Protein AF-A0A183E6N9-F1 (afdb_monomer_lite)

Sequence (136 aa):
MPLSVYSYVVYGASMVDSVIDSVQLSWVRYFADMSIACHCILTIIIIINPINLQLEETFNVPQKFCWQRVVIRTIVMSAALFVALSLPDFSALMNLFGSTSVPCTCVILPCLYELYIRAAIYDEKTRTWILPTFLE

Secondary structure (DSSP, 8-state):
--HHHHHHHHHGGG--SSTTTT---HHHHHHHHHHHHHHHHHHHHHHHHHHHHHHHHHTT--SS--HHHHHHHHHHHHHHHHHHHH-S-HHHHHHHHHHTHHHIIIIIHHHHHHHHHHT-EEETTTTEEEPPPTT-

Organism: NCBI:txid637853

pLDDT: mean 83.68, std 10.04, range [44.12, 95.56]

Radius of gyration: 23.23 Å; chains: 1; bounding box: 55×50×55 Å

Structure (mmCIF, N/CA/C/O backbone):
data_AF-A0A183E6N9-F1
#
_entry.id   AF-A0A183E6N9-F1
#
loop_
_atom_site.group_PDB
_atom_site.id
_atom_site.type_symbol
_atom_site.label_atom_id
_atom_site.label_alt_id
_atom_site.label_comp_id
_atom_site.label_asym_id
_atom_site.label_entity_id
_atom_site.label_seq_id
_atom_site.pdbx_PDB_ins_code
_atom_site.Cartn_x
_atom_site.Cartn_y
_atom_site.Cartn_z
_atom_site.occupancy
_atom_site.B_iso_or_equiv
_atom_site.auth_seq_id
_atom_site.auth_comp_id
_atom_site.auth_asym_id
_atom_site.auth_atom_id
_atom_site.pdbx_PDB_model_num
ATOM 1 N N . MET A 1 1 ? 13.528 17.792 -11.985 1.00 63.75 1 MET A N 1
ATOM 2 C CA . MET A 1 1 ? 12.390 17.407 -12.850 1.00 63.75 1 MET A CA 1
ATOM 3 C C . MET A 1 1 ? 11.786 16.119 -12.316 1.00 63.75 1 MET A C 1
ATOM 5 O O . MET A 1 1 ? 12.555 15.323 -11.786 1.00 63.75 1 MET A O 1
ATOM 9 N N . PRO A 1 2 ? 10.460 15.916 -12.396 1.00 85.69 2 PRO A N 1
ATOM 10 C CA . PRO A 1 2 ? 9.837 14.656 -11.998 1.00 85.69 2 PRO A CA 1
ATOM 11 C C . PRO A 1 2 ? 10.452 13.483 -12.765 1.00 85.69 2 PRO A C 1
ATOM 13 O O . PRO A 1 2 ? 10.783 13.617 -13.945 1.00 85.69 2 PRO A O 1
ATOM 16 N N . LEU A 1 3 ? 10.592 12.338 -12.100 1.00 83.19 3 LEU A N 1
ATOM 17 C CA . LEU A 1 3 ? 11.197 11.129 -12.669 1.00 83.19 3 LEU A CA 1
ATOM 18 C C . LEU A 1 3 ? 10.465 10.664 -13.943 1.00 83.19 3 LEU A C 1
ATOM 20 O O . LEU A 1 3 ? 11.104 10.225 -14.896 1.00 83.19 3 LEU A O 1
ATOM 24 N N . SER A 1 4 ? 9.144 10.855 -13.997 1.00 83.12 4 SER A N 1
ATOM 25 C CA . SER A 1 4 ? 8.297 10.604 -15.172 1.00 83.12 4 SER A CA 1
ATOM 26 C C . SER A 1 4 ? 8.641 11.492 -16.372 1.00 83.12 4 SER A C 1
ATOM 28 O O . SER A 1 4 ? 8.702 11.019 -17.500 1.00 83.12 4 SER A O 1
ATOM 30 N N . VAL A 1 5 ? 8.934 12.775 -16.143 1.00 86.38 5 VAL A N 1
ATOM 31 C CA . VAL A 1 5 ? 9.324 13.707 -17.213 1.00 86.38 5 VAL A CA 1
ATOM 32 C C . VAL A 1 5 ? 10.705 13.345 -17.753 1.00 86.38 5 VAL A C 1
ATOM 34 O O . VAL A 1 5 ? 10.907 13.304 -18.962 1.00 86.38 5 VAL A O 1
ATOM 37 N N . TYR A 1 6 ?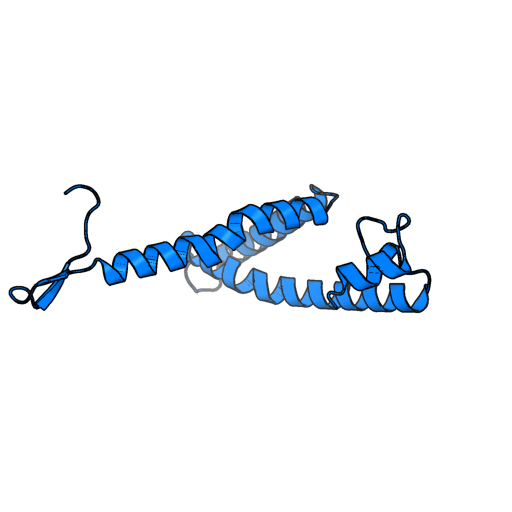 11.654 13.047 -16.864 1.00 87.19 6 TYR A N 1
ATOM 38 C CA . TYR A 1 6 ? 13.010 12.673 -17.267 1.00 87.19 6 TYR A CA 1
ATOM 39 C C . TYR A 1 6 ? 13.041 11.347 -18.044 1.00 87.19 6 TYR A C 1
ATOM 41 O O . TYR A 1 6 ? 13.669 11.265 -19.095 1.00 87.19 6 TYR A O 1
ATOM 49 N N . SER A 1 7 ? 12.321 10.328 -17.565 1.00 82.25 7 SER A N 1
ATOM 50 C CA . SER A 1 7 ? 12.217 9.031 -18.249 1.00 82.25 7 SER A CA 1
ATOM 51 C C . SER A 1 7 ? 11.556 9.149 -19.623 1.00 82.25 7 SER A C 1
ATOM 53 O O . SER A 1 7 ? 12.080 8.582 -20.578 1.00 82.25 7 SER A O 1
ATOM 55 N N . TYR A 1 8 ? 10.494 9.948 -19.768 1.00 84.19 8 TYR A N 1
ATOM 56 C CA . TYR A 1 8 ? 9.862 10.190 -21.068 1.00 84.19 8 TYR A CA 1
ATOM 57 C C . TYR A 1 8 ? 10.787 10.914 -22.058 1.00 84.19 8 TYR A C 1
ATOM 59 O O . TYR A 1 8 ? 10.818 10.570 -23.234 1.00 84.19 8 TYR A O 1
ATOM 67 N N . VAL A 1 9 ? 11.585 11.885 -21.602 1.00 88.56 9 VAL A N 1
ATOM 68 C CA . VAL A 1 9 ? 12.548 12.586 -22.474 1.00 88.56 9 VAL A CA 1
ATOM 69 C C . VAL A 1 9 ? 13.638 11.642 -22.992 1.00 88.56 9 VAL A C 1
ATOM 71 O O . VAL A 1 9 ? 14.070 11.782 -24.133 1.00 88.56 9 VAL A O 1
ATOM 74 N N . VAL A 1 10 ? 14.081 10.685 -22.173 1.00 85.38 10 VAL A N 1
ATOM 75 C CA . VAL A 1 10 ? 15.160 9.750 -22.534 1.00 85.38 10 VAL A CA 1
ATOM 76 C C . VAL A 1 10 ? 14.653 8.569 -23.368 1.00 85.38 10 VAL A C 1
ATOM 78 O O . VAL A 1 10 ? 15.296 8.203 -24.347 1.00 85.38 10 VAL A O 1
ATOM 81 N N . TYR A 1 11 ? 13.519 7.970 -22.994 1.00 81.00 11 TYR A N 1
ATOM 82 C CA . TYR A 1 11 ? 13.005 6.739 -23.613 1.00 81.00 11 TYR A CA 1
ATOM 83 C C . TYR A 1 11 ? 11.890 6.977 -24.645 1.00 81.00 11 TYR A C 1
ATOM 85 O O . TYR A 1 11 ? 11.624 6.104 -25.473 1.00 81.00 11 TYR A O 1
ATOM 93 N N . GLY A 1 12 ? 11.270 8.160 -24.653 1.00 82.12 12 GLY A N 1
ATOM 94 C CA . GLY A 1 12 ? 10.266 8.563 -25.637 1.00 82.12 12 GLY A CA 1
ATOM 95 C C . GLY A 1 12 ? 9.097 7.581 -25.754 1.00 82.12 12 GLY A C 1
ATOM 96 O O . GLY A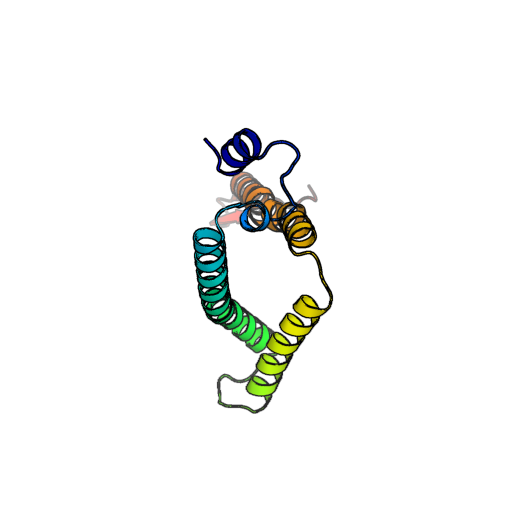 1 12 ? 8.565 7.096 -24.759 1.00 82.12 12 GLY A O 1
ATOM 97 N N . ALA A 1 13 ? 8.713 7.272 -26.995 1.00 74.62 13 ALA A N 1
ATOM 98 C CA . ALA A 1 13 ? 7.619 6.353 -27.319 1.00 74.62 13 ALA A CA 1
ATOM 99 C C . ALA A 1 13 ? 7.936 4.864 -27.062 1.00 74.62 13 ALA A C 1
ATOM 101 O O . ALA A 1 13 ? 7.059 4.023 -27.230 1.00 74.62 13 ALA A O 1
ATOM 102 N N . SER A 1 14 ? 9.167 4.529 -26.664 1.00 72.31 14 SER A N 1
ATOM 103 C CA . SER A 1 14 ? 9.587 3.151 -26.375 1.00 72.31 14 SER A CA 1
ATOM 104 C C . SER A 1 14 ? 9.389 2.755 -24.906 1.00 72.31 14 SER A C 1
ATOM 106 O O . SER A 1 14 ? 9.836 1.683 -24.502 1.00 72.31 14 SER A O 1
ATOM 108 N N . MET A 1 15 ? 8.773 3.618 -24.090 1.00 75.94 15 MET A N 1
ATOM 109 C CA . MET A 1 15 ? 8.522 3.343 -22.676 1.00 75.94 15 MET A CA 1
ATOM 110 C C . MET A 1 15 ? 7.359 2.354 -22.510 1.00 75.94 15 MET A C 1
ATOM 112 O O . MET A 1 15 ? 6.268 2.570 -23.033 1.00 75.94 15 MET A O 1
ATOM 116 N N . VAL A 1 16 ? 7.601 1.283 -21.760 1.00 73.50 16 VAL A N 1
ATOM 117 C CA . VAL A 1 16 ? 6.594 0.295 -21.342 1.00 73.50 16 VAL A CA 1
ATOM 118 C C . VAL A 1 16 ? 5.953 0.758 -20.023 1.00 73.50 16 VAL A C 1
ATOM 120 O O . VAL A 1 16 ? 6.522 1.601 -19.326 1.00 73.50 16 VAL A O 1
ATOM 123 N N . ASP A 1 17 ? 4.793 0.204 -19.655 1.00 70.62 17 ASP A N 1
ATOM 124 C CA . ASP A 1 17 ? 4.027 0.560 -18.444 1.00 70.62 17 ASP A CA 1
ATOM 125 C C . ASP A 1 17 ? 4.878 0.620 -17.162 1.00 70.62 17 ASP A C 1
ATOM 127 O O . ASP A 1 17 ? 4.655 1.466 -16.293 1.00 70.62 17 ASP A O 1
ATOM 131 N N . SER A 1 18 ? 5.903 -0.232 -17.075 1.00 74.56 18 SER A N 1
ATOM 132 C CA . SER A 1 18 ? 6.932 -0.180 -16.040 1.00 74.56 18 SER A CA 1
ATOM 133 C C . SER A 1 18 ? 8.197 0.520 -16.547 1.00 74.56 18 SER A C 1
ATOM 135 O O . SER A 1 18 ? 8.906 0.028 -17.429 1.00 74.56 18 SER A O 1
ATOM 137 N N . VAL A 1 19 ? 8.557 1.639 -15.906 1.00 77.00 19 VAL A N 1
ATOM 138 C CA . VAL A 1 19 ? 9.794 2.396 -16.202 1.00 77.00 19 VAL A CA 1
ATOM 139 C C . VAL A 1 19 ? 11.042 1.512 -16.080 1.00 77.00 19 VAL A C 1
ATOM 141 O O . VAL A 1 19 ? 11.989 1.674 -16.843 1.00 77.00 19 VAL A O 1
ATOM 144 N N . ILE A 1 20 ? 11.035 0.555 -15.150 1.00 78.81 20 ILE A N 1
ATOM 145 C CA . ILE A 1 20 ? 12.158 -0.357 -14.881 1.00 78.81 20 ILE A CA 1
ATOM 146 C C . ILE A 1 20 ? 12.403 -1.313 -16.053 1.00 78.81 20 ILE A C 1
ATOM 148 O O . ILE A 1 20 ? 13.552 -1.553 -16.418 1.00 78.81 20 ILE A O 1
ATOM 152 N N . ASP A 1 21 ? 11.337 -1.781 -16.705 1.00 77.88 21 ASP A N 1
ATOM 153 C CA . ASP A 1 21 ? 11.437 -2.657 -17.876 1.00 77.88 21 ASP A CA 1
ATOM 154 C C . ASP A 1 21 ? 11.955 -1.919 -19.112 1.00 77.88 21 ASP A C 1
ATOM 156 O O . ASP A 1 21 ? 12.530 -2.535 -20.008 1.00 77.88 21 ASP A O 1
ATOM 160 N N . SER A 1 22 ? 11.801 -0.594 -19.127 1.00 79.19 22 SER A N 1
ATOM 161 C CA . SER A 1 22 ? 12.309 0.278 -20.188 1.00 79.19 22 SER A CA 1
ATOM 162 C C . SER A 1 22 ? 13.815 0.554 -20.054 1.00 79.19 22 SER A C 1
ATOM 164 O O . SER A 1 22 ? 14.438 1.028 -21.003 1.00 79.19 22 SER A O 1
ATOM 166 N N . VAL A 1 23 ? 14.431 0.254 -18.900 1.00 81.56 23 VAL A N 1
ATOM 1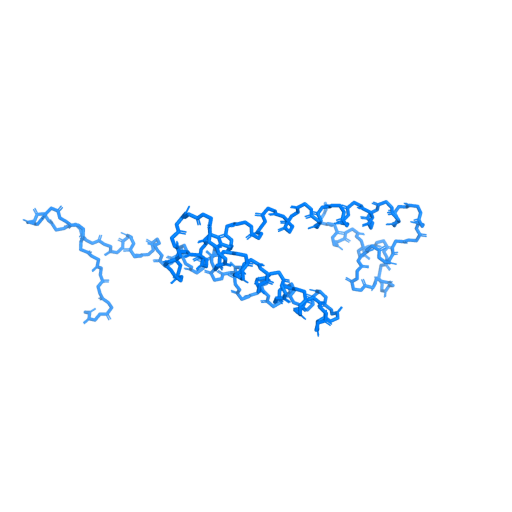67 C CA . VAL A 1 23 ? 15.863 0.490 -18.666 1.00 81.56 23 VAL A CA 1
ATOM 168 C C . VAL A 1 23 ? 16.711 -0.510 -19.450 1.00 81.56 23 VAL A C 1
ATOM 170 O O . VAL A 1 23 ? 16.667 -1.716 -19.223 1.00 81.56 23 VAL A O 1
ATOM 173 N N . GLN A 1 24 ? 17.558 0.012 -20.339 1.00 78.31 24 GLN A N 1
ATOM 174 C CA . GLN A 1 24 ? 18.407 -0.795 -21.226 1.00 78.31 24 GLN A CA 1
ATOM 175 C C . GLN A 1 24 ? 19.583 -1.483 -20.506 1.00 78.31 24 GLN A C 1
ATOM 177 O O . GLN A 1 24 ? 20.119 -2.475 -20.996 1.00 78.31 24 GLN A O 1
ATOM 182 N N . LEU A 1 25 ? 20.008 -0.966 -19.348 1.00 85.25 25 LEU A N 1
ATOM 183 C CA . LEU A 1 25 ? 21.123 -1.514 -18.571 1.00 85.25 25 LEU A CA 1
ATOM 184 C C . LEU A 1 25 ? 20.655 -2.659 -17.662 1.00 85.25 25 LEU A C 1
ATOM 186 O O . LEU A 1 25 ? 20.062 -2.423 -16.608 1.00 85.25 25 LEU A O 1
ATOM 190 N N . SER A 1 26 ? 21.010 -3.895 -18.015 1.00 86.56 26 SER A N 1
ATOM 191 C CA . SER A 1 26 ? 20.570 -5.100 -17.296 1.00 86.56 26 SER A CA 1
ATOM 192 C C . SER A 1 26 ? 20.983 -5.124 -15.818 1.00 86.56 26 SER A C 1
ATOM 194 O O . SER A 1 26 ? 20.198 -5.536 -14.972 1.00 86.56 26 SER A O 1
ATOM 196 N N . TRP A 1 27 ? 22.187 -4.650 -15.474 1.00 89.19 27 TRP A N 1
ATOM 197 C CA . TRP A 1 27 ? 22.661 -4.640 -14.081 1.00 89.19 27 TRP A CA 1
ATOM 198 C C . TRP A 1 27 ? 21.867 -3.669 -13.194 1.00 89.19 27 TRP A C 1
ATOM 200 O O . TRP A 1 27 ? 21.571 -3.987 -12.043 1.00 89.19 27 TRP A O 1
ATOM 210 N N . VAL A 1 28 ? 21.483 -2.511 -13.748 1.00 88.06 28 VAL A N 1
ATOM 211 C CA . VAL A 1 28 ? 20.657 -1.512 -13.052 1.00 88.06 28 VAL A CA 1
ATOM 212 C C . VAL A 1 28 ? 19.255 -2.063 -12.836 1.00 88.06 28 VAL A C 1
ATOM 214 O O . VAL A 1 28 ? 18.715 -1.927 -11.741 1.00 88.06 28 VAL A O 1
ATOM 217 N N . ARG A 1 29 ? 18.693 -2.729 -13.854 1.00 87.62 29 ARG A N 1
ATOM 218 C CA . ARG A 1 29 ? 17.380 -3.375 -13.772 1.00 87.62 29 ARG A CA 1
ATOM 219 C C . ARG A 1 29 ? 17.340 -4.429 -12.665 1.00 87.62 29 ARG A C 1
ATOM 221 O O . ARG A 1 29 ? 16.522 -4.309 -11.763 1.00 87.62 29 ARG A O 1
ATOM 228 N N . TYR A 1 30 ? 18.289 -5.369 -12.646 1.00 90.69 30 TYR A N 1
ATOM 229 C CA . TYR A 1 30 ? 18.344 -6.396 -11.596 1.00 90.69 30 TYR A CA 1
ATOM 230 C C . TYR A 1 30 ? 18.487 -5.814 -10.185 1.00 90.69 30 TYR A C 1
ATOM 232 O O . TYR A 1 30 ? 17.874 -6.315 -9.243 1.00 90.69 30 TYR A O 1
ATOM 240 N N . PHE A 1 31 ? 19.277 -4.750 -10.020 1.00 93.31 31 PHE A N 1
ATOM 241 C CA . PHE A 1 31 ? 19.416 -4.091 -8.723 1.00 93.31 31 PHE A CA 1
ATOM 242 C C . PHE A 1 31 ? 18.117 -3.399 -8.284 1.00 93.31 31 PHE A C 1
ATOM 244 O O . PHE A 1 31 ? 17.726 -3.505 -7.120 1.00 93.31 31 PHE A O 1
ATOM 251 N N . ALA A 1 32 ? 17.435 -2.719 -9.209 1.00 90.94 32 ALA A N 1
ATOM 252 C CA . ALA A 1 32 ? 16.148 -2.083 -8.949 1.00 90.94 32 ALA A CA 1
ATOM 253 C C . ALA A 1 32 ? 15.071 -3.117 -8.584 1.00 90.94 32 ALA A C 1
ATOM 255 O O . ALA A 1 32 ? 14.403 -2.951 -7.564 1.00 90.94 32 ALA A O 1
ATOM 256 N N . ASP A 1 33 ? 14.972 -4.209 -9.344 1.00 90.12 33 ASP A N 1
ATOM 257 C CA . ASP A 1 33 ? 14.020 -5.296 -9.095 1.00 90.12 33 ASP A CA 1
ATOM 258 C C . ASP A 1 33 ? 14.249 -5.938 -7.720 1.00 90.12 33 ASP A C 1
ATOM 260 O O . ASP A 1 33 ? 13.308 -6.127 -6.949 1.00 90.12 33 ASP A O 1
ATOM 264 N N . MET A 1 34 ? 15.509 -6.200 -7.354 1.00 93.06 34 MET A N 1
ATOM 265 C CA . MET A 1 34 ? 15.855 -6.736 -6.034 1.00 93.06 34 MET A CA 1
ATOM 266 C C . MET A 1 34 ? 15.520 -5.752 -4.903 1.00 93.06 34 MET A C 1
ATOM 268 O O . MET A 1 34 ? 15.018 -6.160 -3.853 1.00 93.06 34 MET A O 1
ATOM 272 N N . SER A 1 35 ? 15.785 -4.459 -5.106 1.00 93.88 35 SER A N 1
ATOM 273 C CA . SER A 1 35 ? 15.471 -3.408 -4.132 1.00 93.88 35 SER A CA 1
ATOM 274 C C . SER A 1 35 ? 13.963 -3.300 -3.891 1.00 93.88 35 SER A C 1
ATOM 276 O O . SER A 1 35 ? 13.522 -3.267 -2.742 1.00 93.88 35 SER A O 1
ATOM 278 N N . ILE A 1 36 ? 13.162 -3.335 -4.961 1.00 91.31 36 ILE A N 1
ATOM 279 C CA . ILE A 1 36 ? 11.697 -3.308 -4.880 1.00 91.31 36 ILE A CA 1
ATOM 280 C C . ILE A 1 36 ? 11.176 -4.575 -4.216 1.00 91.31 36 ILE A C 1
ATOM 282 O O . ILE A 1 36 ? 10.353 -4.477 -3.311 1.00 91.31 36 ILE A O 1
ATOM 286 N N . ALA A 1 37 ? 11.691 -5.751 -4.580 1.00 92.31 37 ALA A N 1
ATOM 287 C CA . ALA A 1 37 ? 11.309 -7.002 -3.934 1.00 92.31 37 ALA A CA 1
ATOM 288 C C . ALA A 1 37 ? 11.572 -6.958 -2.417 1.00 92.31 37 ALA A C 1
ATOM 290 O O . ALA A 1 37 ? 10.684 -7.271 -1.624 1.00 92.31 37 ALA A O 1
ATOM 291 N N . CYS A 1 38 ? 12.758 -6.499 -2.003 1.00 95.56 38 CYS A N 1
ATOM 292 C CA . CYS A 1 38 ? 13.113 -6.332 -0.593 1.00 95.56 38 CYS A CA 1
ATOM 293 C C . CYS A 1 38 ? 12.183 -5.336 0.120 1.00 95.56 38 CYS A C 1
ATOM 295 O O . CYS A 1 38 ? 11.623 -5.645 1.176 1.00 95.56 38 CYS A O 1
ATOM 297 N N . HIS A 1 39 ? 11.968 -4.164 -0.485 1.00 94.38 39 HIS A N 1
ATOM 298 C CA . HIS A 1 39 ? 11.062 -3.146 0.033 1.00 94.38 39 HIS A CA 1
ATOM 299 C C . HIS A 1 39 ? 9.638 -3.691 0.204 1.00 94.38 39 HIS A C 1
ATOM 301 O O . HIS A 1 39 ? 9.056 -3.547 1.275 1.00 94.38 39 HIS A O 1
ATOM 307 N N . CYS A 1 40 ? 9.084 -4.356 -0.811 1.00 91.25 40 CYS A N 1
ATOM 308 C CA . CYS A 1 40 ? 7.731 -4.902 -0.780 1.00 91.25 40 CYS A CA 1
ATOM 309 C C . CYS A 1 40 ? 7.561 -5.971 0.304 1.00 91.25 40 CYS A C 1
ATOM 311 O O . CYS A 1 40 ? 6.554 -5.949 1.008 1.00 91.25 40 CYS A O 1
ATOM 313 N N . ILE A 1 41 ? 8.544 -6.859 0.498 1.00 92.56 41 ILE A N 1
ATOM 314 C CA . ILE A 1 41 ? 8.509 -7.862 1.575 1.00 92.56 41 ILE A CA 1
ATOM 315 C C . ILE A 1 41 ? 8.420 -7.175 2.942 1.00 92.56 41 ILE A C 1
ATOM 317 O O . ILE A 1 41 ? 7.546 -7.507 3.746 1.00 92.56 41 ILE A O 1
ATOM 321 N N . LEU A 1 42 ? 9.287 -6.192 3.201 1.00 94.44 42 LEU A N 1
ATOM 322 C CA . LEU A 1 42 ? 9.284 -5.457 4.466 1.00 94.44 42 LEU A CA 1
ATOM 323 C C . LEU A 1 42 ? 7.971 -4.687 4.670 1.00 94.44 42 LEU A C 1
ATOM 325 O O . LEU A 1 42 ? 7.374 -4.733 5.746 1.00 94.44 42 LEU A O 1
ATOM 329 N N . THR A 1 43 ? 7.502 -4.010 3.625 1.00 94.19 43 THR A N 1
ATOM 330 C CA . THR A 1 43 ? 6.270 -3.222 3.645 1.00 94.19 43 THR A CA 1
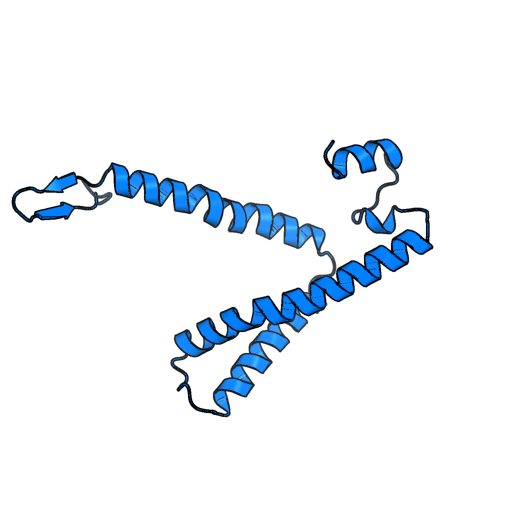ATOM 331 C C . THR A 1 43 ? 5.047 -4.097 3.928 1.00 94.19 43 THR A C 1
ATOM 333 O O . THR A 1 43 ? 4.224 -3.728 4.764 1.00 94.19 43 THR A O 1
ATOM 336 N N . ILE A 1 44 ? 4.946 -5.287 3.325 1.00 92.12 44 ILE A N 1
ATOM 337 C CA . ILE A 1 44 ? 3.854 -6.236 3.594 1.00 92.12 44 ILE A CA 1
ATOM 338 C C . ILE A 1 44 ? 3.835 -6.647 5.071 1.00 92.12 44 ILE A C 1
ATOM 340 O O . ILE A 1 44 ? 2.766 -6.656 5.684 1.00 92.12 44 ILE A O 1
ATOM 344 N N . ILE A 1 45 ? 4.998 -6.933 5.669 1.00 91.81 45 ILE A N 1
ATOM 345 C CA . ILE A 1 45 ? 5.101 -7.307 7.091 1.00 91.81 45 ILE A CA 1
ATOM 346 C C . ILE A 1 45 ? 4.566 -6.184 7.990 1.00 91.81 45 ILE A C 1
ATOM 348 O O . ILE A 1 45 ? 3.809 -6.446 8.928 1.00 91.81 45 ILE A O 1
ATOM 352 N N . ILE A 1 46 ? 4.933 -4.935 7.697 1.00 94.25 46 ILE A N 1
ATOM 353 C CA . ILE A 1 46 ? 4.536 -3.775 8.503 1.00 94.25 46 ILE A CA 1
ATOM 354 C C . ILE A 1 46 ? 3.043 -3.467 8.332 1.00 94.25 46 ILE A C 1
ATOM 356 O O . ILE A 1 46 ? 2.361 -3.229 9.327 1.00 94.25 46 ILE A O 1
ATOM 360 N N . ILE A 1 47 ? 2.521 -3.500 7.102 1.00 93.69 47 ILE A N 1
ATOM 361 C CA . ILE A 1 47 ? 1.134 -3.118 6.788 1.00 93.69 47 ILE A CA 1
ATOM 362 C C . ILE A 1 47 ? 0.122 -4.165 7.267 1.00 93.69 47 ILE A C 1
ATOM 364 O O . ILE A 1 47 ? -0.954 -3.808 7.744 1.00 93.69 47 ILE A O 1
ATOM 368 N N . ILE A 1 48 ? 0.446 -5.458 7.189 1.00 91.56 48 ILE A N 1
ATOM 369 C CA . ILE A 1 48 ? -0.479 -6.525 7.603 1.00 91.56 48 ILE A CA 1
ATOM 370 C C . ILE A 1 48 ? -0.743 -6.506 9.114 1.00 91.56 48 ILE A C 1
ATOM 372 O O . ILE A 1 48 ? -1.822 -6.895 9.564 1.00 91.56 48 ILE A O 1
ATOM 376 N N . ASN A 1 49 ? 0.216 -6.052 9.921 1.00 90.31 49 ASN A N 1
ATOM 377 C CA . ASN A 1 49 ? 0.084 -6.066 11.374 1.00 90.31 49 ASN A CA 1
ATOM 378 C C . ASN A 1 49 ? -1.102 -5.224 11.908 1.00 90.31 49 ASN A C 1
ATOM 380 O O . ASN A 1 49 ? -1.936 -5.791 12.616 1.00 90.31 49 ASN A O 1
ATOM 384 N N . PRO A 1 50 ? -1.253 -3.926 11.574 1.00 91.56 50 PRO A N 1
ATOM 385 C CA . PRO A 1 50 ? -2.417 -3.144 11.993 1.00 91.56 50 PRO A CA 1
ATOM 386 C C . PRO A 1 50 ? -3.730 -3.652 11.387 1.00 91.56 50 PRO A C 1
ATOM 388 O O . PRO A 1 50 ? -4.749 -3.610 12.068 1.00 91.56 50 PRO A O 1
ATOM 391 N N . ILE A 1 51 ? -3.718 -4.186 10.159 1.00 91.88 51 ILE A N 1
ATOM 392 C CA . ILE A 1 51 ? -4.916 -4.772 9.531 1.00 91.88 51 ILE A CA 1
ATOM 393 C C . ILE A 1 51 ? -5.420 -5.963 10.351 1.00 91.88 51 ILE A C 1
ATOM 395 O O . ILE A 1 51 ? -6.608 -6.057 10.655 1.00 91.88 51 ILE A O 1
ATOM 399 N N . ASN A 1 52 ? -4.512 -6.850 10.766 1.00 90.75 52 ASN A N 1
ATOM 400 C CA . ASN A 1 52 ? -4.866 -7.978 11.621 1.00 90.75 52 ASN A CA 1
ATOM 401 C C . ASN A 1 52 ? -5.418 -7.516 12.971 1.00 90.75 52 ASN A C 1
ATOM 403 O O . ASN A 1 52 ? -6.377 -8.104 13.453 1.00 90.75 52 ASN A O 1
ATOM 407 N N . LEU A 1 53 ? -4.850 -6.465 13.569 1.00 89.38 53 LEU A N 1
ATOM 408 C CA . LEU A 1 53 ? -5.347 -5.921 14.835 1.00 89.38 53 LEU A CA 1
ATOM 409 C C . LEU A 1 53 ? -6.755 -5.326 14.693 1.00 89.38 53 LEU A C 1
ATOM 411 O O . LEU A 1 53 ? -7.615 -5.632 15.512 1.00 89.38 53 LEU A O 1
ATOM 415 N N . GLN A 1 54 ? -7.015 -4.556 13.632 1.00 90.62 54 GLN A N 1
ATOM 416 C CA . GLN A 1 54 ? -8.347 -3.999 13.359 1.00 90.62 54 GLN A CA 1
ATOM 417 C C . GLN A 1 54 ? -9.393 -5.095 13.134 1.00 90.62 54 GLN A C 1
ATOM 419 O O . GLN A 1 54 ? -10.517 -4.994 13.622 1.00 90.62 54 GLN A O 1
ATOM 424 N N . LEU A 1 55 ? -9.035 -6.168 12.425 1.00 89.00 55 LEU A N 1
ATOM 425 C CA . LEU A 1 55 ? -9.938 -7.299 12.220 1.00 89.00 55 LEU A CA 1
ATOM 426 C C . LEU A 1 55 ? -10.154 -8.093 13.512 1.00 89.00 55 LEU A C 1
ATOM 428 O O . LEU A 1 55 ? -11.290 -8.430 13.827 1.00 89.00 55 LEU A O 1
ATOM 432 N N . GLU A 1 56 ? -9.102 -8.354 14.290 1.00 86.62 56 GLU A N 1
ATOM 433 C CA . GLU A 1 56 ? -9.214 -9.000 15.604 1.00 86.62 56 GLU A CA 1
ATOM 434 C C . GLU A 1 56 ? -10.145 -8.208 16.545 1.00 86.62 56 GLU A C 1
ATOM 436 O O . GLU A 1 56 ? -10.963 -8.815 17.237 1.00 86.62 56 GLU A O 1
ATOM 441 N N . GLU A 1 57 ? -10.078 -6.873 16.525 1.00 87.12 57 GLU A N 1
ATOM 442 C CA . GLU A 1 57 ? -10.978 -5.987 17.275 1.00 87.12 57 GLU A CA 1
ATOM 443 C C . GLU A 1 57 ? -12.415 -6.028 16.734 1.00 87.12 57 GLU A C 1
ATOM 445 O O . GLU A 1 57 ? -13.359 -6.220 17.498 1.00 87.12 57 GLU A O 1
ATOM 450 N N . THR A 1 58 ? -12.590 -5.956 15.411 1.00 86.69 58 THR A N 1
ATOM 451 C CA . THR A 1 58 ? -13.912 -6.020 14.760 1.00 86.69 58 THR A CA 1
ATOM 452 C C . THR A 1 58 ? -14.631 -7.343 15.055 1.00 86.69 58 THR A C 1
ATOM 454 O O . THR A 1 58 ? -15.843 -7.368 15.264 1.00 86.69 58 THR A O 1
ATOM 457 N N . PHE A 1 59 ? -13.887 -8.450 15.130 1.00 83.38 59 PHE A N 1
ATOM 458 C CA . PHE A 1 59 ? -14.409 -9.774 15.480 1.00 83.38 59 PHE A CA 1
ATOM 459 C C . PHE A 1 59 ? -14.420 -10.057 16.995 1.00 83.38 59 PHE A C 1
ATOM 461 O O . PHE A 1 59 ? -14.751 -11.176 17.390 1.00 83.38 59 PHE A O 1
ATOM 468 N N . ASN A 1 60 ? -14.099 -9.070 17.847 1.00 81.25 60 ASN A N 1
ATOM 469 C CA . ASN A 1 60 ? -14.042 -9.190 19.312 1.00 81.25 60 ASN A CA 1
ATOM 470 C C . ASN A 1 60 ? -13.212 -10.395 19.800 1.00 81.25 60 ASN A C 1
ATOM 472 O O . ASN A 1 60 ? -13.575 -11.084 20.758 1.00 81.25 60 ASN A O 1
ATOM 476 N N . VAL A 1 61 ? -12.090 -10.681 19.136 1.00 77.44 61 VAL A N 1
ATOM 477 C CA . VAL A 1 61 ? -11.243 -11.819 19.498 1.00 77.44 61 VAL A CA 1
ATOM 478 C C . VAL A 1 61 ? -10.501 -11.510 20.801 1.00 77.44 61 VAL A C 1
ATOM 480 O O . VAL A 1 61 ? -9.845 -10.470 20.911 1.00 77.44 61 VAL A O 1
ATOM 483 N N . PRO A 1 62 ? -10.558 -12.400 21.808 1.00 73.62 62 PRO A N 1
ATOM 484 C CA . PRO A 1 62 ? -9.844 -12.188 23.057 1.00 73.62 62 PRO A CA 1
ATOM 485 C C . PRO A 1 62 ? -8.333 -12.088 22.808 1.00 73.62 62 PRO A C 1
ATOM 487 O O . PRO A 1 62 ? -7.755 -12.916 22.111 1.00 73.62 62 PRO A O 1
ATOM 490 N N . GLN A 1 63 ? -7.673 -11.123 23.458 1.00 65.81 63 GLN A N 1
ATOM 491 C CA . GLN A 1 63 ? -6.225 -10.837 23.358 1.00 65.81 63 GLN A CA 1
ATOM 492 C C . GLN A 1 63 ? -5.307 -11.956 23.912 1.00 65.81 63 GLN A C 1
ATOM 494 O O . GLN A 1 63 ? -4.115 -11.752 24.138 1.00 65.81 63 GLN A O 1
ATOM 499 N N . LYS A 1 64 ? -5.848 -13.153 24.160 1.00 74.62 64 LYS A N 1
ATOM 500 C CA . LYS A 1 64 ? -5.091 -14.348 24.547 1.00 74.62 64 LYS A CA 1
ATOM 501 C C . LYS A 1 64 ? -4.681 -15.118 23.289 1.00 74.62 64 LYS A C 1
ATOM 503 O O . LYS A 1 64 ? -5.292 -14.980 22.233 1.00 74.62 64 LYS A O 1
ATOM 508 N N . PHE A 1 65 ? -3.642 -15.951 23.386 1.00 66.69 65 PHE A N 1
ATOM 509 C CA . PHE A 1 65 ? -3.280 -16.861 22.296 1.00 66.69 65 PHE A CA 1
ATOM 510 C C . PHE A 1 65 ? -4.424 -17.856 22.050 1.00 66.69 65 PHE A C 1
ATOM 512 O O . PHE A 1 65 ? -4.574 -18.844 22.764 1.00 66.69 65 PHE A O 1
ATOM 519 N N . CYS A 1 66 ? -5.243 -17.566 21.040 1.00 74.62 66 CYS A N 1
ATOM 520 C CA . CYS A 1 66 ? -6.387 -18.370 20.630 1.00 74.62 66 CYS A CA 1
ATOM 521 C C . CYS A 1 66 ? -6.219 -18.817 19.174 1.00 74.62 66 CYS A C 1
ATOM 523 O O . CYS A 1 66 ? -5.689 -18.080 18.342 1.00 74.62 66 CYS A O 1
ATOM 525 N N . TRP A 1 67 ? -6.733 -20.005 18.845 1.00 80.06 67 TRP A N 1
ATOM 526 C CA . TRP A 1 67 ? -6.741 -20.539 17.475 1.00 80.06 67 TRP A CA 1
ATOM 527 C C . TRP A 1 67 ? -7.409 -19.582 16.472 1.00 80.06 67 TRP A C 1
ATOM 529 O O . TRP A 1 67 ? -6.970 -19.453 15.333 1.00 80.06 67 TRP A O 1
ATOM 539 N N . GLN A 1 68 ? -8.418 -18.833 16.930 1.00 79.62 68 GLN A N 1
ATOM 540 C CA . GLN A 1 68 ? -9.112 -17.797 16.157 1.00 79.62 68 GLN A CA 1
ATOM 541 C C . GLN A 1 68 ? -8.156 -16.743 15.578 1.00 79.62 68 GLN A C 1
ATOM 543 O O . GLN A 1 68 ? -8.342 -16.300 14.449 1.00 79.62 68 GLN A O 1
ATOM 548 N N . ARG A 1 69 ? -7.085 -16.396 16.302 1.00 82.56 69 ARG A N 1
ATOM 549 C CA . ARG A 1 69 ? -6.088 -15.422 15.846 1.00 82.56 69 ARG A CA 1
ATOM 550 C C . ARG A 1 69 ? -5.282 -15.937 14.658 1.00 82.56 69 ARG A C 1
ATOM 552 O O . ARG A 1 69 ? -5.007 -15.193 13.722 1.00 82.56 69 ARG A O 1
ATOM 559 N N . VAL A 1 70 ? -4.917 -17.219 14.696 1.00 86.25 70 VAL A N 1
ATOM 560 C CA . VAL A 1 70 ? -4.205 -17.879 13.593 1.00 86.25 70 VAL A CA 1
ATOM 561 C C . VAL A 1 70 ? -5.103 -17.905 12.362 1.00 86.25 70 VAL A C 1
ATOM 563 O O . VAL A 1 70 ? -4.671 -17.486 11.296 1.00 86.25 70 VAL A O 1
ATOM 566 N N . VAL A 1 71 ? -6.374 -18.281 12.532 1.00 88.81 71 VAL A N 1
ATOM 567 C CA . VAL A 1 71 ? -7.355 -18.319 11.438 1.00 88.81 71 VAL A CA 1
ATOM 568 C C . VAL A 1 71 ? -7.523 -16.947 10.782 1.00 88.81 71 VAL A C 1
ATOM 570 O O . VAL A 1 71 ? -7.405 -16.858 9.564 1.00 88.81 71 VAL A O 1
ATOM 573 N N . ILE A 1 72 ? -7.721 -15.870 11.553 1.00 87.50 72 ILE A N 1
ATOM 574 C CA . ILE A 1 72 ? -7.880 -14.515 10.992 1.00 87.50 72 ILE A CA 1
ATOM 575 C C . ILE A 1 72 ? -6.635 -14.095 10.208 1.00 87.50 72 ILE A C 1
ATOM 577 O O . ILE A 1 72 ? -6.746 -13.669 9.062 1.00 87.50 72 ILE A O 1
ATOM 581 N N . ARG A 1 73 ? -5.440 -14.274 10.778 1.00 90.06 73 ARG A N 1
ATOM 582 C CA . ARG A 1 73 ? -4.182 -13.889 10.118 1.00 90.06 73 ARG A CA 1
ATOM 583 C C . ARG A 1 73 ? -3.935 -14.679 8.835 1.00 90.06 73 ARG A C 1
ATOM 585 O O . ARG A 1 73 ? -3.488 -14.110 7.840 1.00 90.06 73 ARG A O 1
ATOM 592 N N . THR A 1 74 ? -4.247 -15.975 8.839 1.00 92.00 74 THR A N 1
ATOM 593 C CA . THR A 1 74 ? -4.156 -16.816 7.642 1.00 92.00 74 THR A CA 1
ATOM 594 C C . THR A 1 74 ? -5.175 -16.388 6.590 1.00 92.00 74 THR A C 1
ATOM 596 O O . THR A 1 74 ? -4.808 -16.302 5.422 1.00 92.00 74 THR A O 1
ATOM 599 N N . ILE A 1 75 ? -6.409 -16.047 6.978 1.00 92.44 75 ILE A N 1
ATOM 600 C CA . ILE A 1 75 ? -7.431 -15.543 6.050 1.00 92.44 75 ILE A CA 1
ATOM 601 C C . ILE A 1 75 ? -6.969 -14.234 5.404 1.00 92.44 75 ILE A C 1
ATOM 603 O O . ILE A 1 75 ? -7.004 -14.130 4.182 1.00 92.44 75 ILE A O 1
ATOM 607 N N . VAL A 1 76 ? -6.465 -13.276 6.185 1.00 92.56 76 VAL A N 1
ATOM 608 C CA . VAL A 1 76 ? -5.975 -11.987 5.667 1.00 92.56 76 VAL A CA 1
ATOM 609 C C . VAL A 1 76 ? -4.831 -12.183 4.676 1.00 92.56 76 VAL A C 1
ATOM 611 O O . VAL A 1 76 ? -4.875 -11.638 3.574 1.00 92.56 76 VAL A O 1
ATOM 614 N N . MET A 1 77 ? -3.837 -13.008 5.021 1.00 92.50 77 MET A N 1
ATOM 615 C CA . MET A 1 77 ? -2.724 -13.303 4.114 1.00 92.50 77 MET A CA 1
ATOM 616 C C . MET A 1 77 ? -3.194 -14.058 2.860 1.00 92.50 77 MET A C 1
ATOM 618 O O . MET A 1 77 ? -2.732 -13.774 1.758 1.00 92.50 77 MET A O 1
ATOM 622 N N . SER A 1 78 ? -4.146 -14.985 3.001 1.00 92.69 78 SER A N 1
ATOM 623 C CA . SER A 1 78 ? -4.709 -15.722 1.865 1.00 92.69 78 SER A CA 1
ATOM 624 C C . SER A 1 78 ? -5.519 -14.825 0.929 1.00 92.69 78 SER A C 1
ATOM 626 O O . SER A 1 78 ? -5.405 -14.958 -0.285 1.00 92.69 78 SER A O 1
ATOM 628 N N . ALA A 1 79 ? -6.274 -13.866 1.470 1.00 91.75 79 ALA A N 1
ATOM 629 C CA . ALA A 1 79 ? -7.015 -12.886 0.690 1.00 91.75 79 ALA A CA 1
ATOM 630 C C . ALA A 1 79 ? -6.058 -11.945 -0.053 1.00 91.75 79 ALA A C 1
ATOM 632 O O . ALA A 1 79 ? -6.246 -11.701 -1.242 1.00 91.75 79 ALA A O 1
ATOM 633 N N . ALA A 1 80 ? -4.993 -11.481 0.608 1.00 89.94 80 ALA A N 1
ATOM 634 C CA . ALA A 1 80 ? -3.952 -10.683 -0.036 1.00 89.94 80 ALA A CA 1
ATOM 635 C C . ALA A 1 80 ? -3.278 -11.450 -1.189 1.00 89.94 80 ALA A C 1
ATOM 637 O O . ALA A 1 80 ? -3.118 -10.905 -2.280 1.00 89.94 80 ALA A O 1
ATOM 638 N N . LEU A 1 81 ? -2.950 -12.730 -0.981 1.00 91.56 81 LEU A N 1
ATOM 639 C CA . LEU A 1 81 ? -2.385 -13.596 -2.017 1.00 91.56 81 LEU A CA 1
ATOM 640 C C . LEU A 1 81 ? -3.372 -13.839 -3.170 1.00 91.56 81 LEU A C 1
ATOM 642 O O . LEU A 1 81 ? -2.980 -13.804 -4.332 1.00 91.56 81 LEU A O 1
ATOM 646 N N . PHE A 1 82 ? -4.656 -14.037 -2.868 1.00 92.31 82 PHE A N 1
ATOM 647 C CA . PHE A 1 82 ? -5.701 -14.192 -3.878 1.00 92.31 82 PHE A CA 1
ATOM 648 C C . PHE A 1 82 ? -5.826 -12.949 -4.766 1.00 92.31 82 PHE A C 1
ATOM 650 O O . PHE A 1 82 ? -5.867 -13.073 -5.989 1.00 92.31 82 PHE A O 1
ATOM 657 N N . VAL A 1 83 ? -5.826 -11.754 -4.170 1.00 88.81 83 VAL A N 1
ATOM 658 C CA . VAL A 1 83 ? -5.843 -10.481 -4.907 1.00 88.81 83 VAL A CA 1
ATOM 659 C C . VAL A 1 83 ? -4.585 -10.338 -5.767 1.00 88.81 83 VAL A C 1
ATOM 661 O O . VAL A 1 83 ? -4.695 -9.993 -6.940 1.00 88.81 83 VAL A O 1
ATOM 664 N N . ALA A 1 84 ? -3.411 -10.672 -5.219 1.00 86.19 84 ALA A N 1
ATOM 665 C CA . ALA A 1 84 ? -2.142 -10.610 -5.943 1.00 86.19 84 ALA A CA 1
ATOM 666 C C . ALA A 1 84 ? -2.086 -11.560 -7.152 1.00 86.19 84 ALA A C 1
ATOM 668 O O . ALA A 1 84 ? -1.498 -11.214 -8.169 1.00 86.19 84 ALA A O 1
ATOM 669 N N . LEU A 1 85 ? -2.701 -12.744 -7.063 1.00 89.31 85 LEU A N 1
ATOM 670 C CA . LEU A 1 85 ? -2.766 -13.701 -8.174 1.00 89.31 85 LEU A CA 1
ATOM 671 C C . LEU A 1 85 ? -3.863 -13.371 -9.195 1.00 89.31 85 LEU A C 1
ATOM 673 O O . LEU A 1 85 ? -3.737 -13.730 -10.362 1.00 89.31 85 LEU A O 1
ATOM 677 N N . SER A 1 86 ? -4.947 -12.724 -8.764 1.00 89.44 86 SER A N 1
ATOM 678 C CA . SER A 1 86 ? -6.103 -12.437 -9.624 1.00 89.44 86 SER A CA 1
ATOM 679 C C . SER A 1 86 ? -5.888 -11.238 -10.544 1.00 89.44 86 SER A C 1
ATOM 681 O O . SER A 1 86 ? -6.582 -11.111 -11.551 1.00 89.44 86 SER A O 1
ATOM 683 N N . LEU A 1 87 ? -4.973 -10.333 -10.191 1.00 84.56 87 LEU A N 1
ATOM 684 C CA . LEU A 1 87 ? -4.806 -9.055 -10.872 1.00 84.56 87 LEU A CA 1
ATOM 685 C C . LEU A 1 87 ? -3.412 -8.986 -11.511 1.00 84.56 87 LEU A C 1
ATOM 687 O O . LEU A 1 87 ? -2.431 -8.799 -10.793 1.00 84.56 87 LEU A O 1
ATOM 691 N N . PRO A 1 88 ? -3.313 -9.139 -12.845 1.00 75.69 88 PRO A N 1
ATOM 692 C CA . PRO A 1 88 ? -2.028 -9.190 -13.541 1.00 75.69 88 PRO A CA 1
ATOM 693 C C . PRO A 1 88 ? -1.343 -7.818 -13.637 1.00 75.69 88 PRO A C 1
ATOM 695 O O . PRO A 1 88 ? -0.116 -7.758 -13.645 1.00 75.69 88 PRO A O 1
ATOM 698 N N . ASP A 1 89 ? -2.117 -6.722 -13.647 1.00 81.06 89 ASP A N 1
ATOM 699 C CA . ASP A 1 89 ? -1.607 -5.365 -13.868 1.00 81.06 89 ASP A CA 1
ATOM 700 C C . ASP A 1 89 ? -1.686 -4.492 -12.608 1.00 81.06 89 ASP A C 1
ATOM 702 O O . ASP A 1 89 ? -2.744 -3.988 -12.218 1.00 81.06 89 ASP A O 1
ATOM 706 N N . PHE A 1 90 ? -0.530 -4.235 -11.995 1.00 76.81 90 PHE A N 1
ATOM 707 C CA . PHE A 1 90 ? -0.419 -3.379 -10.808 1.00 76.81 90 PHE A CA 1
ATOM 708 C C . PHE A 1 90 ? -0.740 -1.899 -11.098 1.00 76.81 90 PHE A C 1
ATOM 710 O O . PHE A 1 90 ? -1.315 -1.206 -10.257 1.00 76.81 90 PHE A O 1
ATOM 717 N N . SER A 1 91 ? -0.417 -1.412 -12.302 1.00 81.50 91 SER A N 1
ATOM 718 C CA . SER A 1 91 ? -0.602 -0.003 -12.692 1.00 81.50 91 SER A CA 1
ATOM 719 C C . SER A 1 91 ? -2.079 0.415 -12.698 1.00 81.50 91 SER A C 1
ATOM 721 O O . SER A 1 91 ? -2.446 1.450 -12.137 1.00 81.50 91 SER A O 1
ATOM 723 N N . ALA A 1 92 ? -2.958 -0.430 -13.247 1.00 84.50 92 ALA A N 1
ATOM 724 C CA . ALA A 1 92 ? -4.396 -0.170 -13.280 1.00 84.50 92 ALA A CA 1
ATOM 725 C C . ALA A 1 92 ? -4.997 -0.077 -1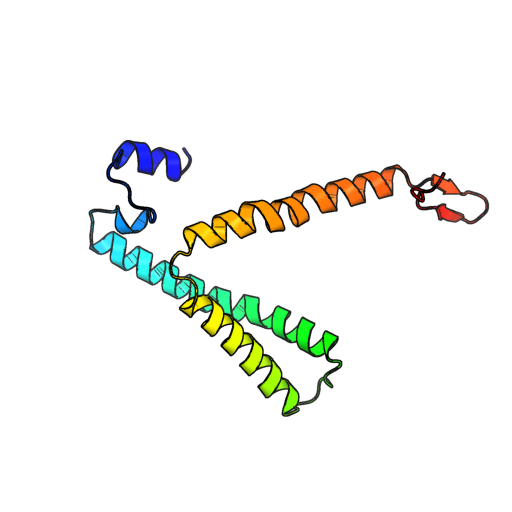1.866 1.00 84.50 92 ALA A C 1
ATOM 727 O O . ALA A 1 92 ? -5.794 0.821 -11.584 1.00 84.50 92 ALA A O 1
ATOM 728 N N . LEU A 1 93 ? -4.569 -0.953 -10.952 1.00 84.81 93 LEU A N 1
ATOM 729 C CA . LEU A 1 93 ? -5.002 -0.918 -9.554 1.00 84.81 93 LEU A CA 1
ATOM 730 C C . LEU A 1 93 ? -4.514 0.325 -8.826 1.00 84.81 93 LEU A C 1
ATOM 732 O O . LEU A 1 93 ? -5.293 0.972 -8.127 1.00 84.81 93 LEU A O 1
ATOM 736 N N . MET A 1 94 ? -3.241 0.674 -8.997 1.00 87.56 94 MET A N 1
ATOM 737 C CA . MET A 1 94 ? -2.669 1.862 -8.375 1.00 87.56 94 MET A CA 1
ATOM 738 C C . MET A 1 94 ? -3.398 3.129 -8.839 1.00 87.56 94 MET A C 1
ATOM 740 O O . MET A 1 94 ? -3.697 3.991 -8.015 1.00 87.56 94 MET A O 1
ATOM 744 N N . ASN A 1 95 ? -3.769 3.213 -10.120 1.00 89.62 95 ASN A N 1
ATOM 745 C CA . ASN A 1 95 ? -4.573 4.317 -10.645 1.00 89.62 95 ASN A CA 1
ATOM 746 C C . ASN A 1 95 ? -5.994 4.337 -10.059 1.00 89.62 95 ASN A C 1
ATOM 748 O O . ASN A 1 95 ? -6.510 5.408 -9.729 1.00 89.62 95 ASN A O 1
ATOM 752 N N . LEU A 1 96 ? -6.626 3.174 -9.877 1.00 91.12 96 LEU A N 1
ATOM 753 C CA . LEU A 1 96 ? -7.957 3.081 -9.275 1.00 91.12 96 LEU A CA 1
ATOM 754 C C . LEU A 1 96 ? -7.949 3.532 -7.806 1.00 91.12 96 LEU A C 1
ATOM 756 O O . LEU A 1 96 ? -8.715 4.417 -7.425 1.00 91.12 96 LEU A O 1
ATOM 760 N N . PHE A 1 97 ? -7.065 2.980 -6.975 1.00 89.69 97 PHE A N 1
ATOM 761 C CA . PHE A 1 97 ? -6.963 3.367 -5.562 1.00 89.69 97 PHE A CA 1
ATOM 762 C C . PHE A 1 97 ? -6.438 4.798 -5.390 1.00 89.69 97 PHE A C 1
ATOM 764 O O . PHE A 1 97 ? -6.893 5.529 -4.507 1.00 89.69 97 PHE A O 1
ATOM 771 N N . GLY A 1 98 ? -5.524 5.221 -6.265 1.00 90.38 98 GLY A N 1
ATOM 772 C CA . GLY A 1 98 ? -4.955 6.565 -6.286 1.00 90.38 98 GLY A CA 1
ATOM 773 C C . GLY A 1 98 ? -5.949 7.651 -6.696 1.00 90.38 98 GLY A C 1
ATOM 774 O O . GLY A 1 98 ? -5.796 8.791 -6.273 1.00 90.38 98 GLY A O 1
ATOM 775 N N . SER A 1 99 ? -6.983 7.314 -7.470 1.00 91.81 99 SER A N 1
ATOM 776 C CA . SER A 1 99 ? -8.043 8.257 -7.859 1.00 91.81 99 SER A CA 1
ATOM 777 C C . SER A 1 99 ? -9.258 8.231 -6.932 1.00 91.81 99 SER A C 1
ATOM 779 O O . SER A 1 99 ? -9.940 9.244 -6.799 1.00 91.81 99 SER A O 1
ATOM 781 N N . THR A 1 100 ? -9.528 7.107 -6.265 1.00 93.88 100 THR A N 1
ATOM 782 C CA . THR A 1 100 ? -10.717 6.947 -5.413 1.00 93.88 100 THR A CA 1
ATOM 783 C C . THR A 1 100 ? -10.393 7.122 -3.929 1.00 93.88 100 THR A C 1
ATOM 785 O O . THR A 1 100 ? -10.808 8.104 -3.313 1.00 93.88 100 THR A O 1
ATOM 788 N N . SER A 1 101 ? -9.632 6.200 -3.340 1.00 92.56 101 SER A N 1
ATOM 789 C CA . SER A 1 101 ? -9.359 6.172 -1.901 1.00 92.56 101 SER A CA 1
ATOM 790 C C . SER A 1 101 ? -8.471 7.328 -1.454 1.00 92.56 101 SER A C 1
ATOM 792 O O . SER A 1 101 ? -8.791 7.994 -0.473 1.00 92.56 101 SER A O 1
ATOM 794 N N . VAL A 1 102 ? -7.384 7.605 -2.183 1.00 93.81 102 VAL A N 1
ATOM 795 C CA . VAL A 1 102 ? -6.410 8.629 -1.767 1.00 93.81 102 VAL A CA 1
ATOM 796 C C . VAL A 1 102 ? -7.031 10.033 -1.728 1.00 93.81 102 VAL A C 1
ATOM 798 O O . VAL A 1 102 ? -6.927 10.681 -0.688 1.00 93.81 102 VAL A O 1
ATOM 801 N N . PRO A 1 103 ? -7.746 10.523 -2.760 1.00 93.56 103 PRO A N 1
ATOM 802 C CA . PRO A 1 103 ? -8.359 11.848 -2.705 1.00 93.56 103 PRO A CA 1
ATOM 803 C C . PRO A 1 103 ? -9.508 11.905 -1.698 1.00 93.56 103 PRO A C 1
ATOM 805 O O . PRO A 1 103 ? -9.685 12.920 -1.026 1.00 93.56 103 PRO A O 1
ATOM 808 N N . CYS A 1 104 ? -10.255 10.809 -1.536 1.00 93.19 104 CYS A N 1
ATOM 809 C CA . CYS A 1 104 ? -11.307 10.728 -0.529 1.00 93.19 104 CYS A CA 1
ATOM 810 C C . CYS A 1 104 ? -10.740 10.937 0.884 1.00 93.19 104 CYS A C 1
ATOM 812 O O . CYS A 1 104 ? -11.191 11.823 1.610 1.00 93.19 104 CYS A O 1
ATOM 814 N N . THR A 1 105 ? -9.696 10.194 1.255 1.00 92.25 105 THR A N 1
ATOM 815 C CA . THR A 1 105 ? -9.111 10.263 2.600 1.00 92.25 105 THR A CA 1
ATOM 816 C C . THR A 1 105 ? -8.230 11.493 2.816 1.00 92.25 105 THR A C 1
ATOM 818 O O . THR A 1 105 ? -8.212 12.029 3.919 1.00 92.25 105 THR A O 1
ATOM 821 N N . CYS A 1 106 ? -7.499 11.959 1.801 1.00 93.00 106 CYS A N 1
ATOM 822 C CA . CYS A 1 106 ? -6.525 13.044 1.961 1.00 93.00 106 CYS A CA 1
ATOM 823 C C . CYS A 1 106 ? -7.071 14.437 1.627 1.00 93.00 106 CYS A C 1
ATOM 825 O O . CYS A 1 106 ? -6.473 15.421 2.052 1.00 93.00 106 CYS A O 1
ATOM 827 N N . VAL A 1 107 ? -8.168 14.541 0.871 1.00 93.88 107 VAL A N 1
ATOM 828 C CA . VAL A 1 107 ? -8.743 15.833 0.459 1.00 93.88 107 VAL A CA 1
ATOM 829 C C . VAL A 1 107 ? -10.171 15.968 0.966 1.00 93.88 107 VAL A C 1
ATOM 831 O O . VAL A 1 107 ? -10.459 16.883 1.730 1.00 93.88 107 VAL A O 1
ATOM 834 N N . ILE A 1 108 ? -11.059 15.038 0.605 1.00 93.88 108 ILE A N 1
ATOM 835 C CA . ILE A 1 108 ? -12.492 15.172 0.907 1.00 93.88 108 ILE A CA 1
ATOM 836 C C . ILE A 1 108 ? -12.740 15.133 2.418 1.00 93.88 108 ILE A C 1
ATOM 838 O O . ILE A 1 108 ? -13.340 16.063 2.951 1.00 93.88 108 ILE A O 1
ATOM 842 N N . LEU A 1 109 ? -12.262 14.098 3.119 1.00 92.00 109 LEU A N 1
ATOM 843 C CA . LEU A 1 109 ? -12.466 13.966 4.567 1.00 92.00 109 LEU A CA 1
ATOM 844 C C . LEU A 1 109 ? -11.900 15.167 5.352 1.00 92.00 109 LEU A C 1
ATOM 846 O O . LEU A 1 109 ? -12.654 15.755 6.125 1.00 92.00 109 LEU A O 1
ATOM 850 N N . PRO A 1 110 ? -10.633 15.588 5.156 1.00 93.50 110 PRO A N 1
ATOM 851 C CA . PRO A 1 110 ? -10.079 16.745 5.855 1.00 93.50 110 PRO A CA 1
ATOM 852 C C . PRO A 1 110 ? -10.848 18.039 5.584 1.00 93.50 110 PRO A C 1
ATOM 854 O O . PRO A 1 110 ? -11.140 18.768 6.527 1.00 93.50 110 PRO A O 1
ATOM 857 N N . CYS A 1 111 ? -11.241 18.302 4.332 1.00 92.06 111 CYS A N 1
ATOM 858 C CA . CYS A 1 111 ? -12.039 19.481 3.997 1.00 92.06 111 CYS A CA 1
ATOM 859 C C . CYS A 1 111 ? -13.427 19.448 4.651 1.00 92.06 111 CYS A C 1
ATOM 861 O O . CYS A 1 111 ? -13.893 20.475 5.143 1.00 92.06 111 CYS A O 1
ATOM 863 N N . LEU A 1 112 ? -14.079 18.281 4.689 1.00 90.69 112 LEU A N 1
ATOM 864 C CA . LEU A 1 112 ? -15.363 18.121 5.370 1.00 90.69 112 LEU A CA 1
ATOM 865 C C . LEU A 1 112 ? -15.225 18.344 6.875 1.00 90.69 112 LEU A C 1
ATOM 867 O O . LEU A 1 112 ? -16.018 19.090 7.443 1.00 90.69 112 LEU A O 1
ATOM 871 N N . TYR A 1 113 ? -14.214 17.754 7.518 1.00 90.06 113 TYR A N 1
ATOM 872 C CA . TYR A 1 113 ? -13.977 17.960 8.945 1.00 90.06 113 TYR A CA 1
ATOM 873 C C . TYR A 1 113 ? -13.641 19.417 9.266 1.00 90.06 113 TYR A C 1
ATOM 875 O O . TYR A 1 113 ? -14.163 19.952 10.240 1.00 90.06 113 TYR A O 1
ATOM 883 N N . GLU A 1 114 ? -12.836 20.090 8.441 1.00 89.81 114 GLU A N 1
ATOM 884 C CA . GLU A 1 114 ? -12.534 21.509 8.637 1.00 89.81 114 GLU A CA 1
ATOM 885 C C . GLU A 1 114 ? -13.788 22.382 8.494 1.00 89.81 114 GLU A C 1
ATOM 887 O O . GLU A 1 114 ? -14.034 23.243 9.341 1.00 89.81 114 GLU A O 1
ATOM 892 N N . LEU A 1 115 ? -14.609 22.148 7.466 1.00 87.56 115 LEU A N 1
ATOM 893 C CA . LEU A 1 115 ? -15.869 22.868 7.283 1.00 87.56 115 LEU A CA 1
ATOM 894 C C . LEU A 1 115 ? -16.803 22.654 8.478 1.00 87.56 115 LEU A C 1
ATOM 896 O O . LEU A 1 115 ? -17.394 23.605 8.985 1.00 87.56 115 LEU A O 1
ATOM 900 N N . TYR A 1 116 ? -16.891 21.413 8.952 1.00 84.38 116 TYR A N 1
ATOM 901 C CA . TYR A 1 116 ? -17.741 21.036 10.071 1.00 84.38 116 TYR A CA 1
ATOM 902 C C . TYR A 1 116 ? -17.300 21.682 11.388 1.00 84.38 116 TYR A C 1
ATOM 904 O O . TYR A 1 116 ? -18.132 22.167 12.149 1.00 84.38 116 TYR A O 1
ATOM 912 N N . ILE A 1 117 ? -15.987 21.761 11.626 1.00 84.56 117 ILE A N 1
ATOM 913 C CA . ILE A 1 117 ? -15.418 22.449 12.790 1.00 84.56 117 ILE A CA 1
ATOM 914 C C . ILE A 1 117 ? -15.644 23.965 12.695 1.00 84.56 117 ILE A C 1
ATOM 916 O O . ILE A 1 117 ? -15.991 24.585 13.694 1.00 84.56 117 ILE A O 1
ATOM 920 N N . ARG A 1 118 ? -15.481 24.580 11.515 1.00 79.88 118 ARG A N 1
ATOM 921 C CA . ARG A 1 118 ? -15.687 26.032 11.330 1.00 79.88 118 ARG A CA 1
ATOM 922 C C . ARG A 1 118 ? -17.147 26.457 11.448 1.00 79.88 118 ARG A C 1
ATOM 924 O O . ARG A 1 118 ? -17.413 27.577 11.869 1.00 79.88 118 ARG A O 1
ATOM 931 N N . ALA A 1 119 ? -18.069 25.591 11.045 1.00 77.88 119 ALA A N 1
ATOM 932 C CA . ALA A 1 119 ? -19.500 25.842 11.135 1.00 77.88 119 ALA A CA 1
ATOM 933 C C . ALA A 1 119 ? -20.088 25.468 12.512 1.00 77.88 119 ALA A C 1
ATOM 935 O O . ALA A 1 119 ? -21.259 25.744 12.762 1.00 77.88 119 ALA A O 1
ATOM 936 N N . ALA A 1 120 ? -19.296 24.874 13.415 1.00 77.56 120 ALA A N 1
ATOM 937 C CA . ALA A 1 120 ? -19.706 24.643 14.795 1.00 77.56 120 ALA A CA 1
ATOM 938 C C . ALA A 1 120 ? -19.880 25.978 15.533 1.00 77.56 120 ALA A C 1
ATOM 940 O O . ALA A 1 120 ? -18.964 26.800 15.597 1.00 77.56 120 ALA A O 1
ATOM 941 N N . ILE A 1 121 ? -21.064 26.187 16.108 1.00 69.19 121 ILE A N 1
ATOM 942 C CA . ILE A 1 121 ? -21.392 27.389 16.877 1.00 69.19 121 ILE A CA 1
ATOM 943 C C . ILE A 1 121 ? -21.201 27.067 18.359 1.00 69.19 121 ILE A C 1
ATOM 945 O O . ILE A 1 121 ? -21.660 26.035 18.857 1.00 69.19 121 ILE A O 1
ATOM 949 N N . TYR A 1 122 ? -20.498 27.945 19.071 1.00 69.12 122 TYR A N 1
ATOM 950 C CA . TYR A 1 122 ? -20.323 27.820 20.512 1.00 69.12 122 TYR A CA 1
ATOM 951 C C . TYR A 1 122 ? -21.563 28.359 21.234 1.00 69.12 122 TYR A C 1
ATOM 953 O O . TYR A 1 122 ? -21.845 29.556 21.168 1.00 69.12 122 TYR A O 1
ATOM 961 N N . ASP A 1 123 ? -22.298 27.485 21.923 1.00 66.94 123 ASP A N 1
ATOM 962 C CA . ASP A 1 123 ? -23.439 27.885 22.748 1.00 66.94 123 ASP A CA 1
ATOM 963 C C . ASP A 1 123 ? -22.984 28.169 24.188 1.00 66.94 123 ASP A C 1
ATOM 965 O O . ASP A 1 123 ? -22.592 27.282 24.955 1.00 66.94 123 ASP A O 1
ATOM 969 N N . GLU A 1 124 ? -23.040 29.446 24.561 1.00 63.06 124 GLU A N 1
ATOM 970 C CA . GLU A 1 124 ? -22.602 29.953 25.862 1.00 63.06 124 GLU A CA 1
ATOM 971 C C . GLU A 1 124 ? -23.485 29.451 27.022 1.00 63.06 124 GLU A C 1
ATOM 973 O O . GLU A 1 124 ? -23.020 29.381 28.162 1.00 63.06 124 GLU A O 1
ATOM 978 N N . LYS A 1 125 ? -24.729 29.021 26.751 1.00 61.69 125 LYS A N 1
ATOM 979 C CA . LYS A 1 125 ? -25.657 28.515 27.781 1.00 61.69 125 LYS A CA 1
ATOM 980 C C . LYS A 1 125 ? -25.354 27.082 28.215 1.00 61.69 125 LYS A C 1
ATOM 982 O O . LYS A 1 125 ? -25.586 26.737 29.372 1.00 61.69 125 LYS A O 1
ATOM 987 N N . THR A 1 126 ? -24.835 26.258 27.308 1.00 68.88 126 THR A N 1
ATOM 988 C CA . THR A 1 126 ? -24.528 24.838 27.548 1.00 68.88 126 THR A CA 1
ATOM 989 C C . THR A 1 126 ? -23.028 24.553 27.679 1.00 68.88 126 THR A C 1
ATOM 991 O O . THR A 1 126 ? -22.665 23.467 28.127 1.00 68.88 126 THR A O 1
ATOM 994 N N . ARG A 1 127 ? -22.147 25.526 27.373 1.00 65.56 127 ARG A N 1
ATOM 995 C CA . ARG A 1 127 ? -20.673 25.365 27.333 1.00 65.56 127 ARG A CA 1
ATOM 996 C C . ARG A 1 127 ? -20.221 24.225 26.408 1.00 65.56 127 ARG A C 1
ATOM 998 O O . ARG A 1 127 ? -19.176 23.612 26.630 1.00 65.56 127 ARG A O 1
ATOM 1005 N N . THR A 1 128 ? -21.000 23.938 25.371 1.00 69.06 128 THR A N 1
ATOM 1006 C CA . THR A 1 128 ? -20.728 22.86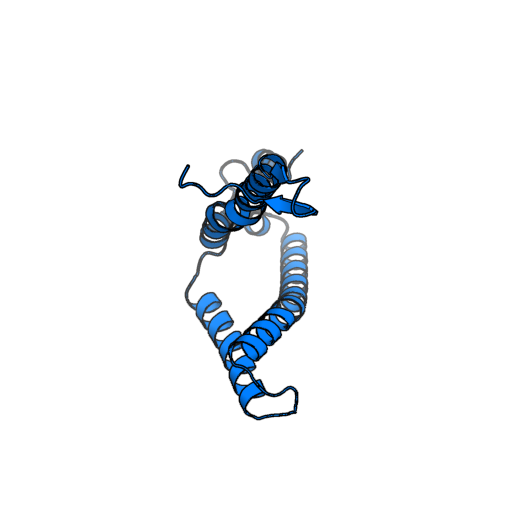4 24.412 1.00 69.06 128 THR A CA 1
ATOM 1007 C C . THR A 1 128 ? -20.722 23.403 22.987 1.00 69.06 128 THR A C 1
ATOM 1009 O O . THR A 1 128 ? -21.483 24.308 22.652 1.00 69.06 128 THR A O 1
ATOM 1012 N N . TRP A 1 129 ? -19.853 22.846 22.144 1.00 65.44 129 TRP A N 1
ATOM 1013 C CA . TRP A 1 129 ? -19.843 23.129 20.710 1.00 65.44 129 TRP A CA 1
ATOM 1014 C C . TRP A 1 129 ? -21.000 22.385 20.049 1.00 65.44 129 TRP A C 1
ATOM 1016 O O . TRP A 1 129 ? -21.043 21.155 20.099 1.00 65.44 129 TRP A O 1
ATOM 1026 N N . ILE A 1 130 ? -21.939 23.120 19.453 1.00 68.00 130 ILE A N 1
ATOM 1027 C CA . ILE A 1 130 ? -23.067 22.530 18.734 1.00 68.00 130 ILE A CA 1
ATOM 1028 C C . ILE A 1 130 ? -22.649 22.361 17.277 1.00 68.00 130 ILE A C 1
ATOM 1030 O O . ILE A 1 130 ? -22.298 23.321 16.588 1.00 68.00 130 ILE A O 1
ATOM 1034 N N . LEU A 1 131 ? -22.651 21.111 16.830 1.00 65.69 131 LEU A N 1
ATOM 1035 C CA . LEU A 1 131 ? -22.358 20.744 15.454 1.00 65.69 131 LEU A CA 1
ATOM 1036 C C . LEU A 1 131 ? -23.565 21.118 14.572 1.00 65.69 131 LEU A C 1
ATOM 1038 O O . LEU A 1 131 ? -24.690 20.751 14.922 1.00 65.69 131 LEU A O 1
ATOM 1042 N N . PRO A 1 132 ? -23.371 21.802 13.432 1.00 61.28 132 PRO A N 1
ATOM 1043 C CA . PRO A 1 132 ? -24.470 22.123 12.533 1.00 61.28 132 PRO A CA 1
ATOM 1044 C C . PRO A 1 132 ? -25.020 20.825 11.934 1.00 61.28 132 PRO A C 1
ATOM 1046 O O . PRO A 1 132 ? -24.275 19.979 11.432 1.00 61.28 132 PRO A O 1
ATOM 1049 N N . THR A 1 133 ? -26.333 20.643 12.011 1.00 62.97 133 THR A N 1
ATOM 1050 C CA . THR A 1 133 ? -27.021 19.527 11.356 1.00 62.97 133 THR A CA 1
ATOM 1051 C C . THR A 1 133 ? -27.532 20.006 10.002 1.00 62.97 133 THR A C 1
ATOM 1053 O O . THR A 1 133 ? -28.037 21.113 9.886 1.00 62.97 133 THR A O 1
ATOM 1056 N N . PHE A 1 134 ? -27.397 19.186 8.957 1.00 61.38 134 PHE A N 1
ATOM 1057 C CA . PHE A 1 134 ? -27.784 19.526 7.575 1.00 61.38 134 PHE A CA 1
ATOM 1058 C C . PHE A 1 134 ? -29.305 19.731 7.360 1.00 61.38 134 PHE A C 1
ATOM 1060 O O . PHE A 1 134 ? -29.755 19.766 6.218 1.00 61.38 134 PHE A O 1
ATOM 1067 N N . LEU A 1 135 ? -30.101 19.787 8.431 1.00 56.66 135 LEU A N 1
ATOM 1068 C CA . LEU A 1 135 ? -31.567 19.801 8.413 1.00 56.66 135 LEU A CA 1
ATOM 1069 C C . LEU A 1 135 ? -32.188 21.127 8.893 1.00 56.66 135 LEU A C 1
ATOM 1071 O O . LEU A 1 135 ? -33.401 21.165 9.089 1.00 56.66 135 LEU A O 1
ATOM 1075 N N . GLU A 1 136 ? -31.401 22.198 9.030 1.00 44.12 136 GLU A N 1
ATOM 1076 C CA . GLU A 1 136 ? -31.904 23.573 9.217 1.00 44.12 136 GLU A CA 1
ATOM 1077 C C . GLU A 1 136 ? -31.524 24.494 8.055 1.00 44.12 136 GLU A C 1
ATOM 1079 O O . GLU A 1 136 ? -30.342 24.482 7.639 1.00 44.12 136 GLU A O 1
#

InterPro domains:
  IPR013057 Amino acid transporter, transmembrane domain [PF01490] (3-129)

Foldseek 3Di:
DPPVVVLCVVQPPNADPDSLVSDPDPVVSVVVVVVVVVVVVVVCVVVLVVVLVVVCVVVVPPPDPDPVSVVSSVVSVVVVVVVVVVDPDPSVVCVVCVVPVCCCVPPVVVVVVVVQVVPFDQDPVVRDTHGDDPPD